Protein AF-A0A3D3JXF2-F1 (afdb_monomer_lite)

Radius of gyration: 14.6 Å; chains: 1; bounding box: 32×34×37 Å

pLDDT: mean 93.26, std 4.26, range [82.12, 98.5]

Foldseek 3Di:
DAEAFDAADPPPPQVVVVCCCCPVVVCPVVDPDDYYYHYFDPDDDDPDPVCSCNTGQDPVNVCQVVLVVVCVVPCPVRPHD

Structure (mmCIF, N/CA/C/O backbone):
data_AF-A0A3D3JXF2-F1
#
_entry.id   AF-A0A3D3JXF2-F1
#
loop_
_atom_site.group_PDB
_atom_site.id
_atom_site.type_symbol
_atom_site.label_atom_id
_atom_site.label_alt_id
_atom_site.label_comp_id
_atom_site.label_asym_id
_atom_site.label_entity_id
_atom_site.label_seq_id
_atom_site.pdbx_PDB_ins_code
_atom_site.Cartn_x
_atom_site.Cartn_y
_atom_site.Cartn_z
_atom_site.occupancy
_atom_site.B_iso_or_equiv
_atom_site.auth_seq_id
_atom_site.auth_comp_id
_atom_site.auth_asym_id
_atom_site.auth_atom_id
_atom_site.pdbx_PDB_model_num
ATOM 1 N N . ARG A 1 1 ? -10.595 0.519 7.866 1.00 93.44 1 ARG A N 1
ATOM 2 C CA . ARG A 1 1 ? -9.380 0.010 7.188 1.00 93.44 1 ARG A CA 1
ATOM 3 C C . ARG A 1 1 ? -8.998 0.981 6.082 1.00 93.44 1 ARG A C 1
ATOM 5 O O . ARG A 1 1 ? -9.892 1.633 5.551 1.00 93.44 1 ARG A O 1
ATOM 12 N N . LEU A 1 2 ? -7.715 1.098 5.749 1.00 96.88 2 LEU A N 1
ATOM 13 C CA . LEU A 1 2 ? -7.217 1.982 4.691 1.00 96.88 2 LEU A CA 1
ATOM 14 C C . LEU A 1 2 ? -6.162 1.242 3.872 1.00 96.88 2 LEU A C 1
ATOM 16 O O . LEU A 1 2 ? -5.263 0.638 4.450 1.00 96.88 2 LEU A O 1
ATOM 20 N N . VAL A 1 3 ? -6.266 1.340 2.548 1.00 97.12 3 VAL A N 1
ATOM 21 C CA . VAL A 1 3 ? -5.230 0.893 1.616 1.00 97.12 3 VAL A CA 1
ATOM 22 C C . VAL A 1 3 ? -4.916 2.045 0.673 1.00 97.12 3 VAL A C 1
ATOM 24 O O . VAL A 1 3 ? -5.836 2.671 0.145 1.00 97.12 3 VAL A O 1
ATOM 27 N N . VAL A 1 4 ? -3.633 2.340 0.486 1.00 97.38 4 VAL A N 1
ATOM 28 C CA . VAL A 1 4 ? -3.149 3.308 -0.505 1.00 97.38 4 VAL A CA 1
ATOM 29 C C . VAL A 1 4 ? -2.340 2.550 -1.546 1.00 97.38 4 VAL A C 1
ATOM 31 O O . VAL A 1 4 ? -1.427 1.809 -1.189 1.00 97.38 4 VAL A O 1
ATOM 34 N N . ILE A 1 5 ? -2.691 2.728 -2.816 1.00 96.12 5 ILE A N 1
ATOM 35 C CA . ILE A 1 5 ? -2.097 1.998 -3.935 1.00 96.12 5 ILE A CA 1
ATOM 36 C C . ILE A 1 5 ? -1.524 3.009 -4.922 1.00 96.12 5 ILE A C 1
ATOM 38 O O . ILE A 1 5 ? -2.210 3.981 -5.242 1.00 96.12 5 ILE A O 1
ATOM 42 N N . ASP A 1 6 ? -0.297 2.786 -5.383 1.00 95.31 6 ASP A N 1
ATOM 43 C CA . ASP A 1 6 ? 0.350 3.608 -6.406 1.00 95.31 6 ASP A CA 1
ATOM 44 C C . ASP A 1 6 ? 1.259 2.774 -7.318 1.00 95.31 6 ASP A C 1
ATOM 46 O O . ASP A 1 6 ? 1.722 1.702 -6.933 1.00 95.31 6 ASP A O 1
ATOM 50 N N . GLU A 1 7 ? 1.507 3.278 -8.525 1.00 92.62 7 GLU A N 1
ATOM 51 C CA . GLU A 1 7 ? 2.410 2.664 -9.507 1.00 92.62 7 GLU A CA 1
ATOM 52 C C . GLU A 1 7 ? 3.888 2.867 -9.154 1.00 92.62 7 GLU A C 1
ATOM 54 O O . GLU A 1 7 ? 4.720 2.061 -9.559 1.00 92.62 7 GLU A O 1
ATOM 59 N N . ASP A 1 8 ? 4.226 3.929 -8.425 1.00 91.56 8 ASP A N 1
ATOM 60 C CA . ASP A 1 8 ? 5.611 4.235 -8.089 1.00 91.56 8 ASP A CA 1
ATOM 61 C C . ASP A 1 8 ? 6.126 3.380 -6.921 1.00 91.56 8 ASP A C 1
ATOM 63 O O . ASP A 1 8 ? 5.374 2.709 -6.211 1.00 91.56 8 ASP A O 1
ATOM 67 N N . VAL A 1 9 ? 7.446 3.404 -6.730 1.00 92.56 9 VAL A N 1
ATOM 68 C CA . VAL A 1 9 ? 8.155 2.672 -5.671 1.00 92.56 9 VAL A CA 1
ATOM 69 C C . VAL A 1 9 ? 7.784 3.152 -4.263 1.00 92.56 9 VAL A C 1
ATOM 71 O O . VAL A 1 9 ? 7.157 4.200 -4.063 1.00 92.56 9 VAL A O 1
ATOM 74 N N . GLU A 1 10 ? 8.202 2.392 -3.251 1.00 93.38 10 GLU A N 1
ATOM 75 C CA . GLU A 1 10 ? 7.933 2.742 -1.858 1.00 93.38 10 GLU A CA 1
ATOM 76 C C . GLU A 1 10 ? 8.522 4.111 -1.463 1.00 93.38 10 GLU A C 1
ATOM 78 O O . GLU A 1 10 ? 9.505 4.598 -2.022 1.00 93.38 10 GLU A O 1
ATOM 83 N N . GLY A 1 11 ? 7.911 4.762 -0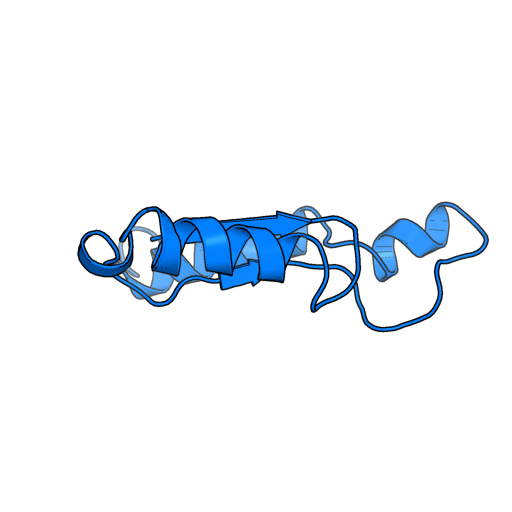.470 1.00 90.62 11 GLY A N 1
ATOM 84 C CA . GLY A 1 11 ? 8.357 6.078 0.002 1.00 90.62 11 GLY A CA 1
ATOM 85 C C . GLY A 1 11 ? 7.935 7.259 -0.885 1.00 90.62 11 GLY A C 1
ATOM 86 O O . GLY A 1 11 ? 8.146 8.405 -0.488 1.00 90.62 11 GLY A O 1
ATOM 87 N N . GLY A 1 12 ? 7.312 6.999 -2.040 1.00 91.38 12 GLY A N 1
ATOM 88 C CA . GLY A 1 12 ? 6.729 8.004 -2.932 1.00 91.38 12 GLY A CA 1
ATOM 89 C C . GLY A 1 12 ? 5.317 8.447 -2.526 1.00 91.38 12 GLY A C 1
ATOM 90 O O . GLY A 1 12 ? 5.036 8.751 -1.359 1.00 91.38 12 GLY A O 1
ATOM 91 N N . THR A 1 13 ? 4.402 8.487 -3.498 1.00 94.81 13 THR A N 1
ATOM 92 C CA . THR A 1 13 ? 3.022 8.973 -3.317 1.00 94.81 13 THR A CA 1
ATOM 93 C C . THR A 1 13 ? 2.290 8.236 -2.201 1.00 94.81 13 THR A C 1
ATOM 95 O O . THR A 1 13 ? 1.590 8.869 -1.409 1.00 94.81 13 THR A O 1
ATOM 98 N N . THR A 1 14 ? 2.476 6.917 -2.086 1.00 95.94 14 THR A N 1
ATOM 99 C CA . THR A 1 14 ? 1.849 6.102 -1.032 1.00 95.94 14 THR A CA 1
ATOM 100 C C . THR A 1 14 ? 2.198 6.600 0.371 1.00 95.94 14 THR A C 1
ATOM 102 O O . THR A 1 14 ? 1.301 6.777 1.198 1.00 95.94 14 THR A O 1
ATOM 105 N N . ALA A 1 15 ? 3.473 6.904 0.632 1.00 96.19 15 ALA A N 1
ATOM 106 C CA . ALA A 1 15 ? 3.935 7.413 1.921 1.00 96.19 15 ALA A CA 1
ATOM 107 C C . ALA A 1 15 ? 3.405 8.827 2.198 1.00 96.19 15 ALA A C 1
ATOM 109 O O . ALA A 1 15 ? 2.916 9.106 3.297 1.00 96.19 15 ALA A O 1
ATOM 110 N N . PHE A 1 16 ? 3.432 9.706 1.190 1.00 97.19 16 PHE A N 1
ATOM 111 C CA . PHE A 1 16 ? 2.870 11.052 1.310 1.00 97.19 16 PHE A CA 1
ATOM 112 C C . PHE A 1 16 ? 1.374 11.011 1.646 1.00 97.19 16 PHE A C 1
ATOM 114 O O . PHE A 1 16 ? 0.925 11.660 2.593 1.00 97.19 16 PHE A O 1
ATOM 121 N N . MET A 1 17 ? 0.599 10.220 0.903 1.00 97.88 17 MET A N 1
ATOM 122 C CA . MET A 1 17 ? -0.840 10.057 1.113 1.00 97.88 17 MET A CA 1
ATOM 123 C C . MET A 1 17 ? -1.144 9.495 2.500 1.00 97.88 17 MET A C 1
ATOM 125 O O . MET A 1 17 ? -2.036 10.003 3.185 1.00 97.88 17 MET A O 1
ATOM 129 N N . LEU A 1 18 ? -0.372 8.506 2.955 1.00 97.69 18 LEU A N 1
ATOM 130 C CA . LEU A 1 18 ? -0.517 7.954 4.296 1.00 97.69 18 LEU A CA 1
ATOM 131 C C . LEU A 1 18 ? -0.300 9.030 5.370 1.00 97.69 18 LEU A C 1
ATOM 133 O O . LEU A 1 18 ? -1.118 9.154 6.284 1.00 97.69 18 LEU A O 1
ATOM 137 N N . GLN A 1 19 ? 0.728 9.872 5.224 1.00 98.06 19 GLN A N 1
ATOM 138 C CA . GLN A 1 19 ? 0.973 10.994 6.131 1.00 98.06 19 GLN A CA 1
ATOM 139 C C . GLN A 1 19 ? -0.195 11.992 6.138 1.00 98.06 19 GLN A C 1
ATOM 141 O O . GLN A 1 19 ? -0.655 12.412 7.204 1.00 98.06 19 GLN A O 1
ATOM 146 N N . GLN A 1 20 ? -0.713 12.370 4.965 1.00 98.50 20 GLN A N 1
ATOM 147 C CA . GLN A 1 20 ? -1.848 13.295 4.877 1.00 98.50 20 GLN A CA 1
ATOM 148 C C . GLN A 1 20 ? -3.082 12.738 5.598 1.00 98.50 20 GLN A C 1
ATOM 150 O O . GLN A 1 20 ? -3.725 13.446 6.378 1.00 98.50 20 GLN A O 1
ATOM 155 N N . ILE A 1 21 ? -3.399 11.463 5.384 1.00 98.19 21 ILE A N 1
ATOM 156 C CA . ILE A 1 21 ? -4.589 10.827 5.955 1.00 98.19 21 ILE A CA 1
ATOM 157 C C . ILE A 1 21 ? -4.432 10.630 7.471 1.00 98.19 21 ILE A C 1
ATOM 159 O O . ILE A 1 21 ? -5.300 11.035 8.253 1.00 98.19 21 ILE A O 1
ATOM 163 N N . LEU A 1 22 ? -3.317 10.055 7.922 1.00 97.88 22 LEU A N 1
ATOM 164 C CA . LEU A 1 22 ? -3.123 9.744 9.339 1.00 97.88 22 LEU A CA 1
ATOM 165 C C . LEU A 1 22 ? -2.845 10.996 10.174 1.00 97.88 22 LEU A C 1
ATOM 167 O O . LEU A 1 22 ? -3.489 11.205 11.206 1.00 97.88 22 LEU A O 1
ATOM 171 N N . GLU A 1 23 ? -1.924 11.855 9.735 1.00 97.88 23 GLU A N 1
ATOM 172 C CA . GLU A 1 23 ? -1.449 12.977 10.545 1.00 97.88 23 GLU A CA 1
ATOM 173 C C . GLU A 1 23 ? -2.267 14.247 10.350 1.00 97.88 23 GLU A C 1
ATOM 175 O O . GLU A 1 23 ? -2.606 14.900 11.344 1.00 97.88 23 GLU A O 1
ATOM 180 N N . LYS A 1 24 ? -2.564 14.637 9.103 1.00 98.38 24 LYS A N 1
ATOM 181 C CA . LYS A 1 24 ? -3.254 15.910 8.828 1.00 98.38 24 LYS A CA 1
ATOM 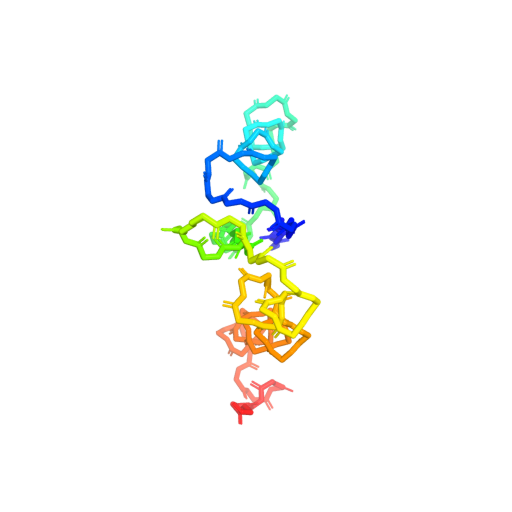182 C C . LYS A 1 24 ? -4.754 15.783 9.043 1.00 98.38 24 LYS A C 1
ATOM 184 O O . LYS A 1 24 ? -5.340 16.633 9.705 1.00 98.38 24 LYS A O 1
ATOM 189 N N . GLN A 1 25 ? -5.356 14.697 8.562 1.00 98.12 25 GLN A N 1
ATOM 190 C CA . GLN A 1 25 ? -6.800 14.460 8.685 1.00 98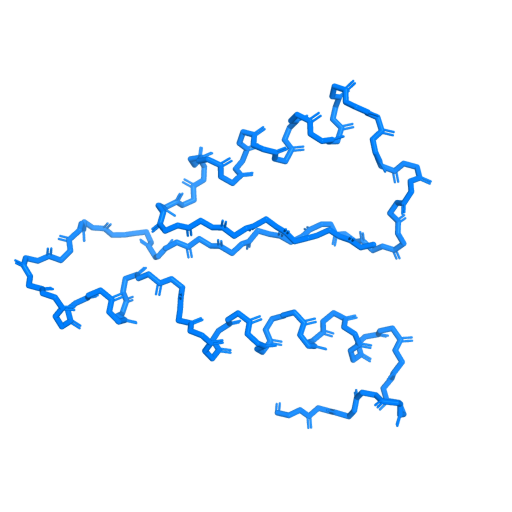.12 25 GLN A CA 1
ATOM 191 C C . GLN A 1 25 ? -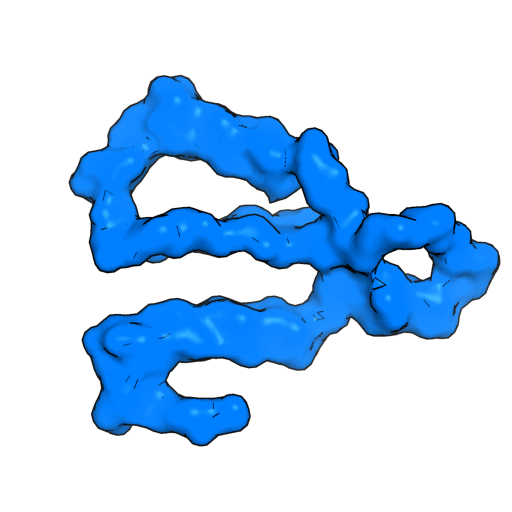7.195 13.733 9.981 1.00 98.12 25 GLN A C 1
ATOM 193 O O . GLN A 1 25 ? -8.383 13.600 10.280 1.00 98.12 25 GLN A O 1
ATOM 198 N N . LYS A 1 26 ? -6.215 13.299 10.789 1.00 98.00 26 LYS A N 1
ATOM 199 C CA . LYS A 1 26 ? -6.441 12.592 12.063 1.00 98.00 26 LYS A CA 1
ATOM 200 C C . LYS A 1 26 ? -7.321 11.353 11.880 1.00 98.00 26 LYS A C 1
ATOM 202 O O . LYS A 1 26 ? -8.221 11.103 12.688 1.00 98.00 26 LYS A O 1
ATOM 207 N N . ALA A 1 27 ? -7.078 10.592 10.811 1.00 97.69 27 ALA A N 1
ATOM 208 C CA . ALA A 1 27 ? -7.916 9.455 10.447 1.00 97.69 27 ALA A CA 1
ATOM 209 C C . ALA A 1 27 ? -7.671 8.200 11.299 1.00 97.69 27 ALA A C 1
ATOM 211 O O . ALA A 1 27 ? -8.522 7.318 11.311 1.00 97.69 27 ALA A O 1
ATOM 212 N N . PHE A 1 28 ? -6.560 8.133 12.048 1.00 96.56 28 PHE A N 1
ATOM 213 C CA . PHE A 1 28 ? -6.198 6.971 12.875 1.00 96.56 28 PHE A CA 1
ATOM 214 C C . PHE A 1 28 ? -7.344 6.483 13.780 1.00 96.56 28 PHE A C 1
ATOM 216 O O . PHE A 1 28 ? -7.593 5.291 13.877 1.00 96.56 28 PHE A O 1
ATOM 223 N N . ARG A 1 29 ? -8.122 7.405 14.361 1.00 96.50 29 ARG A N 1
ATOM 224 C CA . ARG A 1 29 ? -9.289 7.100 15.216 1.00 96.50 29 ARG A CA 1
ATOM 225 C C . ARG A 1 29 ? -10.437 6.348 14.525 1.00 96.50 29 ARG A C 1
ATOM 227 O O . ARG A 1 29 ? -11.354 5.909 15.206 1.00 96.50 29 ARG A O 1
ATOM 234 N N . TYR A 1 30 ? -10.425 6.270 13.197 1.00 96.88 30 TYR A N 1
ATOM 235 C CA . TYR A 1 30 ? -11.425 5.565 12.391 1.00 96.88 30 TYR A CA 1
ATOM 236 C C . TYR A 1 30 ? -10.894 4.242 11.827 1.00 96.88 30 TYR A C 1
ATOM 238 O O . TYR A 1 30 ? -11.619 3.549 11.114 1.00 96.88 30 TYR A O 1
ATOM 246 N N . LEU A 1 31 ? -9.628 3.906 12.093 1.00 95.81 31 LEU A N 1
ATOM 247 C CA . LEU A 1 31 ? -9.025 2.667 11.633 1.00 95.81 31 LEU A CA 1
ATOM 248 C C . LEU A 1 31 ? -9.245 1.557 12.662 1.00 95.81 31 LEU A C 1
ATOM 250 O O . LEU A 1 31 ? -8.986 1.712 13.849 1.00 95.81 31 LEU A O 1
ATOM 254 N N . ASP A 1 32 ? -9.732 0.432 12.161 1.00 94.50 32 ASP A N 1
ATOM 255 C CA . ASP A 1 32 ? -9.946 -0.841 12.850 1.00 94.50 32 ASP A CA 1
ATOM 256 C C . ASP A 1 32 ? -8.826 -1.859 12.563 1.00 94.50 32 ASP A C 1
ATOM 258 O O . ASP A 1 32 ? -8.855 -2.966 13.089 1.00 94.50 32 ASP A O 1
ATOM 262 N N . ALA A 1 33 ? -7.861 -1.493 11.715 1.00 94.56 33 ALA A N 1
ATOM 263 C CA . ALA A 1 33 ? -6.659 -2.257 11.403 1.00 94.56 33 ALA A CA 1
ATOM 264 C C . ALA A 1 33 ? -5.555 -1.319 10.907 1.00 94.56 33 ALA A C 1
ATOM 266 O O . ALA A 1 33 ? -5.842 -0.195 10.471 1.00 94.56 33 ALA A O 1
ATOM 267 N N . ASP A 1 34 ? -4.320 -1.811 10.923 1.00 94.62 34 ASP A N 1
ATOM 268 C CA . ASP A 1 34 ? -3.177 -1.085 10.387 1.00 94.62 34 ASP A CA 1
ATOM 269 C C . ASP A 1 34 ? -3.399 -0.746 8.901 1.00 94.62 34 ASP A C 1
ATOM 271 O O . ASP A 1 34 ? -3.949 -1.553 8.139 1.00 94.62 34 ASP A O 1
ATOM 275 N N . PRO A 1 35 ? -3.037 0.474 8.470 1.00 96.12 35 PRO A N 1
ATOM 276 C CA . PRO A 1 35 ? -3.142 0.852 7.073 1.00 96.12 35 PRO A CA 1
ATOM 277 C C . PRO A 1 35 ? -2.093 0.110 6.243 1.00 96.12 35 PRO A C 1
ATOM 279 O O . PRO A 1 35 ? -0.974 -0.121 6.697 1.00 96.12 35 PRO A O 1
ATOM 282 N N . LEU A 1 36 ? -2.445 -0.206 5.001 1.00 96.31 36 LEU A N 1
ATOM 283 C CA . LEU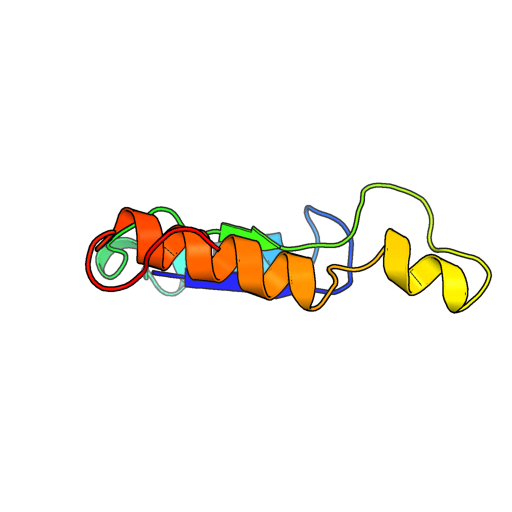 A 1 36 ? -1.568 -0.906 4.070 1.00 96.31 36 LEU A CA 1
ATOM 284 C C . LEU A 1 36 ? -1.195 -0.004 2.890 1.00 96.31 36 LEU A C 1
ATOM 286 O O . LEU A 1 36 ? -2.039 0.706 2.343 1.00 96.31 36 LEU A O 1
ATOM 290 N N . THR A 1 37 ? 0.062 -0.066 2.467 1.00 96.56 37 THR A N 1
ATOM 291 C CA . THR A 1 37 ? 0.528 0.520 1.207 1.00 96.56 37 THR A CA 1
ATOM 292 C C . THR A 1 37 ? 0.849 -0.585 0.210 1.00 96.56 37 THR A C 1
ATOM 294 O O . THR A 1 37 ? 1.476 -1.582 0.567 1.00 96.56 37 THR A O 1
ATOM 297 N N . ILE A 1 38 ? 0.435 -0.402 -1.038 1.00 95.88 38 ILE A N 1
ATOM 298 C CA . ILE A 1 38 ? 0.773 -1.277 -2.161 1.00 95.88 38 ILE A CA 1
ATOM 299 C C . ILE A 1 38 ? 1.432 -0.392 -3.223 1.00 95.88 38 ILE A C 1
ATOM 301 O O . ILE A 1 38 ? 0.819 0.554 -3.705 1.00 95.88 38 ILE A O 1
ATOM 305 N N . CYS A 1 39 ? 2.693 -0.658 -3.533 1.00 95.12 39 CYS A N 1
ATOM 306 C CA . CYS A 1 39 ? 3.522 0.138 -4.435 1.00 95.12 39 CYS A CA 1
AT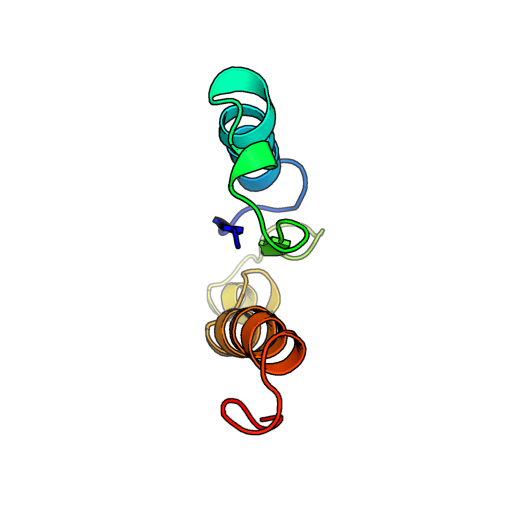OM 307 C C . CYS A 1 39 ? 4.300 -0.783 -5.380 1.00 95.12 39 CYS A C 1
ATOM 309 O O . CYS A 1 39 ? 4.261 -2.005 -5.208 1.00 95.12 39 CYS A O 1
ATOM 311 N N . ALA A 1 40 ? 4.995 -0.204 -6.357 1.00 93.75 40 ALA A N 1
ATOM 312 C CA . ALA A 1 40 ? 5.918 -0.953 -7.198 1.00 93.75 40 ALA A CA 1
ATOM 313 C C . ALA A 1 40 ? 7.114 -1.508 -6.416 1.00 93.75 40 ALA A C 1
ATOM 315 O O . ALA A 1 40 ? 7.479 -1.020 -5.341 1.00 93.75 40 ALA A O 1
ATOM 316 N N . GLU A 1 41 ? 7.745 -2.512 -7.014 1.00 91.19 41 GLU A N 1
ATOM 317 C CA . GLU A 1 41 ? 8.985 -3.115 -6.548 1.00 91.19 41 GLU A CA 1
ATOM 318 C C . GLU A 1 41 ? 10.166 -2.133 -6.616 1.00 91.19 41 GLU A C 1
ATOM 320 O O . GLU A 1 41 ? 10.290 -1.307 -7.524 1.00 91.19 41 GLU A O 1
ATOM 325 N N . ASN A 1 42 ? 11.088 -2.253 -5.658 1.00 91.12 42 ASN A N 1
ATOM 326 C CA . ASN A 1 42 ? 12.224 -1.342 -5.491 1.00 91.12 42 ASN A CA 1
ATOM 327 C C . ASN A 1 42 ? 13.370 -1.618 -6.473 1.00 91.12 42 ASN A C 1
ATOM 329 O O . ASN A 1 42 ? 14.481 -2.008 -6.098 1.00 91.12 42 ASN A O 1
ATOM 333 N N . HIS A 1 43 ? 13.125 -1.379 -7.751 1.00 89.06 43 HIS A N 1
ATOM 334 C CA . HIS A 1 43 ? 14.147 -1.437 -8.784 1.00 89.06 43 HIS A CA 1
ATOM 335 C C . HIS A 1 43 ? 13.936 -0.343 -9.832 1.00 89.06 43 HIS A C 1
ATOM 337 O O . HIS A 1 43 ? 13.010 0.462 -9.774 1.00 89.06 43 HIS A O 1
ATOM 343 N N . ARG A 1 44 ? 14.852 -0.267 -10.801 1.00 87.69 44 ARG A N 1
ATOM 344 C CA . ARG A 1 44 ? 14.736 0.712 -11.889 1.00 87.69 44 ARG A CA 1
ATOM 345 C C . ARG A 1 44 ? 13.516 0.399 -12.762 1.00 87.69 44 ARG A C 1
ATOM 347 O O . ARG A 1 44 ? 13.224 -0.786 -12.937 1.00 87.69 44 ARG A O 1
ATOM 354 N N . PRO A 1 45 ? 12.867 1.420 -13.353 1.00 85.56 45 PRO A N 1
ATOM 355 C CA . PRO A 1 45 ? 11.758 1.206 -14.267 1.00 85.56 45 PRO A CA 1
ATOM 356 C C . PRO A 1 45 ? 12.146 0.285 -15.431 1.00 85.56 45 PRO A C 1
ATOM 358 O O . PRO A 1 45 ? 13.286 0.349 -15.917 1.00 85.56 45 PRO A O 1
ATOM 361 N N . PRO A 1 46 ? 11.219 -0.566 -15.883 1.00 87.06 46 PRO A N 1
ATOM 362 C CA . PRO A 1 46 ? 11.457 -1.451 -17.006 1.00 87.06 46 PRO A CA 1
ATOM 363 C C . PRO A 1 46 ? 11.589 -0.657 -18.312 1.00 87.06 46 PRO A C 1
ATOM 365 O O . PRO A 1 46 ? 11.011 0.413 -18.484 1.00 87.06 46 PRO A O 1
ATOM 368 N N . TYR A 1 47 ? 12.357 -1.195 -19.261 1.00 84.50 47 TYR A N 1
ATOM 369 C CA . TYR A 1 47 ? 12.534 -0.576 -20.583 1.00 84.50 47 TYR A CA 1
ATOM 370 C C . TYR A 1 47 ? 11.342 -0.801 -21.525 1.00 84.50 47 TYR A C 1
ATOM 372 O O . TYR A 1 47 ? 11.168 -0.059 -22.489 1.00 84.50 47 TYR A O 1
ATOM 380 N N . ALA A 1 48 ? 10.564 -1.854 -21.281 1.00 86.75 48 ALA A N 1
ATOM 381 C CA . ALA A 1 48 ? 9.451 -2.288 -22.112 1.00 86.75 48 ALA A CA 1
ATOM 382 C C . ALA A 1 48 ? 8.215 -2.535 -21.245 1.00 86.75 48 ALA A C 1
ATOM 384 O O . ALA A 1 48 ? 8.342 -2.852 -20.062 1.00 86.75 48 ALA A O 1
ATOM 385 N N . SER A 1 49 ? 7.036 -2.458 -21.864 1.00 82.88 49 SER A N 1
ATOM 386 C CA . SER A 1 49 ? 5.736 -2.666 -21.213 1.00 82.88 49 SER A CA 1
ATOM 387 C C . SER A 1 49 ? 5.605 -4.020 -20.522 1.00 82.88 49 SER A C 1
ATOM 389 O O . SER A 1 49 ? 4.911 -4.127 -19.523 1.00 82.88 49 SER A O 1
ATOM 391 N N . ASP A 1 50 ? 6.295 -5.052 -21.006 1.00 84.06 50 ASP A N 1
ATOM 392 C CA . ASP A 1 50 ? 6.247 -6.382 -20.386 1.00 84.06 50 ASP A CA 1
ATOM 393 C C . ASP A 1 50 ? 6.841 -6.376 -18.971 1.00 84.06 50 ASP A C 1
ATOM 395 O O . ASP A 1 50 ? 6.457 -7.178 -18.123 1.00 84.06 50 ASP A O 1
ATOM 399 N N . GLY A 1 51 ? 7.766 -5.454 -18.696 1.00 82.81 51 GLY A N 1
ATOM 400 C CA . GLY A 1 51 ? 8.333 -5.302 -17.366 1.00 82.81 51 GLY A CA 1
ATOM 401 C C . GLY A 1 51 ? 7.384 -4.619 -16.385 1.00 82.81 51 GLY A C 1
ATOM 402 O O . GLY A 1 51 ? 7.550 -4.818 -15.184 1.00 82.81 51 GLY A O 1
ATOM 403 N N . ASP A 1 52 ? 6.370 -3.879 -16.852 1.00 84.50 52 ASP A N 1
ATOM 404 C CA . ASP A 1 52 ? 5.380 -3.239 -15.974 1.00 84.50 52 ASP A CA 1
ATOM 405 C C . ASP A 1 52 ? 4.646 -4.280 -15.128 1.00 84.50 52 ASP A C 1
ATOM 407 O O . ASP A 1 52 ? 4.383 -4.026 -13.960 1.00 84.50 52 ASP A O 1
ATOM 411 N N . TYR A 1 53 ? 4.403 -5.472 -15.680 1.00 82.12 53 TYR A N 1
ATOM 412 C CA . TYR A 1 53 ? 3.771 -6.582 -14.966 1.00 82.12 53 TYR A CA 1
ATOM 413 C C . TYR A 1 53 ? 4.554 -7.029 -13.722 1.00 82.12 53 TYR A C 1
ATOM 415 O O . TYR A 1 53 ? 3.955 -7.411 -12.725 1.00 82.12 53 TYR A O 1
ATOM 423 N N . PHE A 1 54 ? 5.888 -6.984 -13.779 1.00 82.94 54 PHE A N 1
ATOM 424 C CA . PHE A 1 54 ? 6.762 -7.388 -12.669 1.00 82.94 54 PHE A CA 1
ATOM 425 C C . PHE A 1 54 ? 7.153 -6.225 -11.759 1.00 82.94 54 PHE A C 1
ATOM 427 O O . PHE A 1 54 ? 7.659 -6.448 -10.666 1.00 82.94 54 PHE A O 1
ATOM 434 N N . SER A 1 55 ? 6.980 -4.998 -12.248 1.00 89.06 55 SER A N 1
ATOM 435 C CA . SER A 1 55 ? 7.424 -3.789 -11.562 1.00 89.06 55 SER A CA 1
ATOM 436 C C . SER A 1 55 ? 6.293 -3.171 -10.758 1.00 89.06 55 SER A C 1
ATOM 438 O O . SER A 1 55 ? 6.494 -2.775 -9.618 1.00 89.06 55 SER A O 1
ATOM 440 N N . LYS A 1 56 ? 5.113 -3.056 -11.371 1.00 91.50 56 LYS A N 1
ATOM 441 C CA . LYS A 1 56 ? 3.949 -2.357 -10.830 1.00 91.50 56 LYS A CA 1
ATOM 442 C C . LYS A 1 56 ? 3.075 -3.336 -10.059 1.00 91.50 56 LYS A C 1
ATOM 444 O O . LYS A 1 56 ? 3.037 -4.513 -10.414 1.00 91.50 56 LYS A O 1
ATOM 449 N N . PRO A 1 57 ? 2.318 -2.867 -9.056 1.00 91.88 57 PRO A N 1
ATOM 450 C CA . PRO A 1 57 ? 1.396 -3.740 -8.353 1.00 91.88 57 PRO A CA 1
ATOM 451 C C . PRO A 1 57 ? 0.340 -4.282 -9.316 1.00 91.88 57 PRO A C 1
ATOM 453 O O . PRO A 1 57 ? -0.437 -3.526 -9.910 1.00 91.88 57 PRO A O 1
ATOM 456 N N . SER A 1 58 ? 0.324 -5.603 -9.479 1.00 91.06 58 SER A N 1
ATOM 457 C CA . SER A 1 58 ? -0.620 -6.266 -10.368 1.00 91.06 58 SER A CA 1
ATOM 458 C C . SER A 1 58 ? -2.024 -6.286 -9.762 1.00 91.06 58 SER A C 1
ATOM 460 O O . SER A 1 58 ? -2.226 -6.084 -8.561 1.00 91.06 58 SER A O 1
ATOM 462 N N . VAL A 1 59 ? -3.032 -6.539 -10.601 1.00 92.44 59 VAL A N 1
ATOM 463 C CA . VAL A 1 59 ? -4.415 -6.705 -10.124 1.00 92.44 59 VAL A CA 1
ATOM 464 C C . VAL A 1 59 ? -4.518 -7.858 -9.133 1.00 92.44 59 VAL A C 1
ATOM 466 O O . VAL A 1 59 ? -5.215 -7.721 -8.129 1.00 92.44 59 VAL A O 1
ATOM 469 N N . ASP A 1 60 ? -3.784 -8.940 -9.372 1.00 91.50 60 ASP A N 1
ATOM 470 C CA . ASP A 1 60 ? -3.776 -10.101 -8.490 1.00 91.50 60 ASP A CA 1
ATOM 471 C C . ASP A 1 60 ? -3.163 -9.746 -7.127 1.00 91.50 60 ASP A C 1
ATOM 473 O O . ASP A 1 60 ? -3.790 -10.010 -6.102 1.00 91.50 60 ASP A O 1
ATOM 477 N N . ASP A 1 61 ? -2.038 -9.016 -7.097 1.00 90.25 61 ASP A N 1
ATOM 478 C CA . ASP A 1 61 ? -1.419 -8.544 -5.846 1.00 90.25 61 ASP A CA 1
ATOM 479 C C . ASP A 1 61 ? -2.354 -7.626 -5.051 1.00 90.25 61 ASP A C 1
ATOM 481 O O . ASP A 1 61 ? -2.454 -7.717 -3.822 1.00 90.25 61 ASP A O 1
ATOM 485 N N . MET A 1 62 ? -3.039 -6.711 -5.746 1.00 93.88 62 MET A N 1
ATOM 486 C CA . MET A 1 62 ? -4.007 -5.806 -5.129 1.00 93.88 62 MET A CA 1
ATOM 487 C C . MET A 1 62 ? -5.166 -6.589 -4.514 1.00 93.88 62 MET A C 1
ATOM 489 O O . MET A 1 62 ? -5.546 -6.331 -3.370 1.00 93.88 62 MET A O 1
ATOM 493 N N . VAL A 1 63 ? -5.723 -7.547 -5.257 1.00 95.38 63 VAL A N 1
ATOM 494 C CA . VAL A 1 63 ? -6.835 -8.377 -4.794 1.00 95.38 63 VAL A CA 1
ATOM 495 C C . VAL A 1 63 ? -6.402 -9.230 -3.610 1.00 95.38 63 VAL A C 1
ATOM 497 O O . VAL A 1 63 ? -7.080 -9.186 -2.588 1.00 95.38 63 VAL A O 1
ATOM 500 N N . GLU A 1 64 ? -5.277 -9.938 -3.690 1.00 94.56 64 GLU A N 1
ATOM 501 C CA . GLU A 1 64 ? -4.793 -10.816 -2.621 1.00 94.56 64 GLU A CA 1
ATOM 502 C C . GLU A 1 64 ? -4.555 -10.037 -1.321 1.00 94.56 64 GLU A C 1
ATOM 504 O O . GLU A 1 64 ? -5.080 -10.399 -0.263 1.00 94.56 64 GLU A O 1
ATOM 509 N N . LYS A 1 65 ? -3.843 -8.905 -1.392 1.00 94.75 65 LYS A N 1
ATOM 510 C CA . LYS A 1 65 ? -3.528 -8.080 -0.215 1.00 94.75 65 LYS A CA 1
ATOM 511 C C . LYS A 1 65 ? -4.775 -7.457 0.409 1.00 94.75 65 LYS A C 1
ATOM 513 O O . LYS A 1 65 ? -4.959 -7.526 1.627 1.00 94.75 65 LYS A O 1
ATOM 518 N N . VAL A 1 66 ? -5.656 -6.867 -0.403 1.00 95.75 66 VAL A N 1
ATOM 519 C CA . VAL A 1 66 ? -6.897 -6.249 0.092 1.00 95.75 66 VAL A CA 1
ATOM 520 C C . VAL A 1 66 ? -7.831 -7.318 0.655 1.00 95.75 66 VAL A C 1
ATOM 522 O O . VAL A 1 66 ? -8.372 -7.147 1.747 1.00 95.75 66 VAL A O 1
ATOM 525 N N . TYR A 1 67 ? -7.997 -8.442 -0.039 1.00 95.94 67 TYR A N 1
ATOM 526 C CA . TYR A 1 67 ? -8.834 -9.550 0.415 1.00 95.94 67 TYR A CA 1
ATOM 527 C C . TYR A 1 67 ? -8.291 -10.184 1.701 1.00 95.94 67 TYR A C 1
ATOM 529 O O . TYR A 1 67 ? -9.066 -10.510 2.604 1.00 95.94 67 TYR A O 1
ATOM 537 N N . GLY A 1 68 ? -6.968 -10.283 1.844 1.00 95.06 68 GLY A N 1
ATOM 538 C CA . GLY A 1 68 ? -6.299 -10.716 3.069 1.00 95.06 68 GLY A CA 1
ATOM 539 C C . GLY A 1 68 ? -6.689 -9.873 4.287 1.00 95.06 68 GLY A C 1
ATOM 540 O O . GLY A 1 68 ? -6.980 -10.430 5.347 1.00 95.06 68 GLY A O 1
ATOM 541 N N . MET A 1 69 ? -6.822 -8.550 4.131 1.00 94.38 69 MET A N 1
ATOM 542 C CA . MET A 1 69 ? -7.314 -7.676 5.208 1.00 94.38 69 MET A CA 1
ATOM 543 C C . MET A 1 69 ? -8.759 -8.007 5.616 1.00 94.38 69 MET A C 1
ATOM 545 O O . MET A 1 69 ? -9.109 -7.953 6.793 1.00 94.38 69 MET A O 1
ATOM 549 N N . PHE A 1 70 ? -9.626 -8.366 4.669 1.00 93.94 70 PHE A N 1
ATOM 550 C CA . PHE A 1 70 ? -10.995 -8.785 4.996 1.00 93.94 70 PHE A CA 1
ATOM 551 C C . PHE A 1 70 ? -11.043 -10.194 5.600 1.00 93.94 70 PHE A C 1
ATOM 553 O O . PHE A 1 70 ? -11.829 -10.436 6.519 1.00 93.94 70 PHE A O 1
ATOM 560 N N . THR A 1 71 ? -10.167 -11.088 5.139 1.00 95.06 71 THR A N 1
ATOM 561 C CA . THR A 1 71 ? -9.985 -12.443 5.681 1.00 95.06 71 THR A CA 1
ATOM 562 C C . THR A 1 71 ? -9.591 -12.396 7.152 1.00 95.06 71 THR A C 1
ATOM 564 O O . THR A 1 71 ? -10.186 -13.097 7.963 1.00 95.06 71 THR A O 1
ATOM 567 N N . GLU A 1 72 ? -8.647 -11.530 7.523 1.00 91.75 72 GLU A N 1
ATOM 568 C CA . GLU A 1 72 ? -8.255 -11.295 8.918 1.00 91.75 72 GLU A CA 1
ATOM 569 C C . GLU A 1 72 ? -9.449 -10.850 9.780 1.00 91.75 72 GLU A C 1
ATOM 571 O O . GLU A 1 72 ? -9.630 -11.325 10.900 1.00 91.75 72 GLU A O 1
ATOM 576 N N . SER A 1 73 ? -10.299 -9.967 9.246 1.00 92.81 73 SER A N 1
ATOM 577 C CA . SER A 1 73 ? -11.464 -9.454 9.971 1.00 92.81 73 SER A CA 1
ATOM 578 C C . SER A 1 73 ? -12.574 -10.489 10.155 1.00 92.81 73 SER A C 1
ATOM 580 O O . SER A 1 73 ? -13.271 -10.455 11.170 1.00 92.81 73 SER A O 1
ATOM 582 N N . ASN A 1 74 ? -12.829 -11.329 9.150 1.00 94.62 74 ASN A N 1
ATOM 583 C CA . ASN A 1 74 ? -13.897 -12.326 9.182 1.00 94.62 74 ASN A CA 1
ATOM 584 C C . ASN A 1 74 ? -13.578 -13.501 8.238 1.00 94.62 74 ASN A C 1
ATOM 586 O O . ASN A 1 74 ? -14.061 -13.521 7.101 1.00 94.62 74 ASN A O 1
ATOM 590 N N . PRO A 1 75 ? -12.836 -14.514 8.720 1.00 93.88 75 PRO A N 1
ATOM 591 C CA . PRO A 1 75 ? -12.396 -15.642 7.897 1.00 93.88 75 PRO A CA 1
ATOM 592 C C . PRO A 1 75 ? -13.553 -16.492 7.363 1.00 93.88 75 PRO A C 1
ATOM 594 O O . PRO A 1 75 ? -13.442 -17.123 6.318 1.00 93.88 75 PRO A O 1
ATOM 597 N N . THR A 1 76 ? -14.678 -16.528 8.084 1.00 96.19 76 THR A N 1
ATOM 598 C CA . THR A 1 76 ? -15.861 -17.302 7.686 1.00 96.19 76 THR A CA 1
ATOM 599 C C . THR A 1 76 ? -16.558 -16.673 6.483 1.00 96.19 76 THR A C 1
ATOM 601 O O . THR A 1 76 ? -17.053 -17.384 5.613 1.00 96.19 76 THR A O 1
ATOM 604 N N . LYS A 1 77 ? -16.619 -15.336 6.435 1.00 95.69 77 LYS A N 1
ATOM 605 C CA . LYS A 1 77 ? -17.224 -14.588 5.323 1.00 95.69 77 LYS A CA 1
ATOM 606 C C . LYS A 1 77 ? -16.251 -14.397 4.157 1.00 95.69 77 LYS A C 1
ATOM 608 O O . LYS A 1 77 ? -16.694 -14.339 3.013 1.00 95.69 77 LYS A O 1
ATOM 613 N N . TYR A 1 78 ? -14.961 -14.294 4.459 1.00 94.88 78 TYR A N 1
ATOM 614 C CA . TYR A 1 78 ? -13.883 -14.092 3.498 1.00 94.88 78 TYR A CA 1
ATOM 615 C C . TYR A 1 78 ? -12.851 -15.221 3.659 1.00 94.88 78 TYR A C 1
ATOM 617 O O . TYR A 1 78 ? -11.864 -15.044 4.372 1.00 94.88 78 TYR A O 1
ATOM 625 N N . PRO A 1 79 ? -13.105 -16.416 3.100 1.00 94.12 79 PRO A N 1
ATOM 626 C CA . PRO A 1 79 ? -12.166 -17.532 3.174 1.00 94.12 79 PRO A CA 1
ATOM 627 C C . PRO A 1 79 ? -10.926 -17.259 2.322 1.00 94.12 79 PRO A C 1
ATOM 629 O O . PRO A 1 79 ? -11.033 -16.638 1.273 1.00 94.12 79 PRO A O 1
ATOM 632 N N . LYS A 1 80 ? -9.763 -17.773 2.741 1.00 90.62 80 LYS A N 1
ATOM 633 C CA . LYS A 1 80 ? -8.507 -17.604 1.993 1.00 90.62 80 LYS A CA 1
ATOM 634 C C . LYS A 1 80 ? -8.666 -18.029 0.527 1.00 90.62 80 LYS A C 1
ATOM 636 O O . LYS A 1 80 ? -9.119 -19.147 0.268 1.00 90.62 80 LYS A O 1
ATOM 641 N N . ILE A 1 81 ? -8.277 -17.123 -0.367 1.00 86.69 81 ILE A N 1
ATOM 642 C CA . ILE A 1 81 ? -8.147 -17.324 -1.814 1.00 86.69 81 ILE A CA 1
ATOM 643 C C . ILE A 1 81 ? -6.680 -17.482 -2.191 1.00 86.69 81 ILE A C 1
ATOM 645 O O . ILE A 1 81 ? -5.837 -16.991 -1.405 1.00 86.69 81 ILE A O 1
#

Secondary structure (DSSP, 8-state):
--EEEEEEETTSHHHHHHHIIIIIS-GGGG-SS--EEEEE-SSPPPSSGGGHHHHSPPHHHHHHHHHHHHHHH-TTTS---

Sequence (81 aa):
RLVVIDEDVEGGTTAFMLQQILEKQKAFRYLDADPLTICAENHRPPYASDGDYFSKPSVDDMVEKVYGMFTESNPTKYPKI